Protein AF-A0A5J9TGG0-F1 (afdb_monomer_lite)

Radius of gyration: 21.46 Å; chains: 1; bounding box: 51×71×45 Å

pLDDT: mean 83.11, std 16.17, range [34.78, 97.19]

InterPro domains:
  IPR001480 Bulb-type lectin domain [PF01453] (74-117)
  IPR001480 Bulb-type lectin domain [PS50927] (24-133)
  IPR001480 Bulb-type lectin domain [SM00108] (30-127)
  IPR001480 Bulb-type lectin domain [cd00028] (32-123)
  IPR036426 Bulb-type lectin domain superfamily [G3DSA:2.90.10.10] (20-130)
  IPR036426 Bulb-type lectin domain superfamily [SSF51110] (61-122)

Structure (mmCIF, N/CA/C/O backbone):
data_AF-A0A5J9TGG0-F1
#
_entry.id   AF-A0A5J9TGG0-F1
#
loop_
_atom_site.group_PDB
_atom_site.id
_atom_site.type_symbol
_atom_site.label_atom_id
_atom_site.label_alt_id
_atom_site.label_comp_id
_atom_site.label_asym_id
_atom_site.label_entity_id
_atom_site.label_seq_id
_atom_site.pdbx_PDB_ins_code
_atom_site.Cartn_x
_atom_site.Cartn_y
_atom_site.Cartn_z
_atom_site.occupancy
_atom_site.B_iso_or_equiv
_atom_site.auth_seq_id
_atom_site.auth_comp_id
_atom_site.auth_asym_id
_atom_site.auth_atom_id
_atom_site.pdbx_PDB_model_num
ATOM 1 N N . MET A 1 1 ? 31.066 24.031 -30.443 1.00 53.47 1 MET A N 1
ATOM 2 C CA . MET A 1 1 ? 31.372 24.364 -29.033 1.00 53.47 1 MET A CA 1
ATOM 3 C C . MET A 1 1 ? 31.663 23.082 -28.267 1.00 53.47 1 MET A C 1
ATOM 5 O O . MET A 1 1 ? 30.742 22.321 -28.007 1.00 53.47 1 MET A O 1
ATOM 9 N N . ALA A 1 2 ? 32.933 22.803 -27.968 1.00 67.88 2 ALA A N 1
ATOM 10 C CA . ALA A 1 2 ? 33.305 21.677 -27.114 1.00 67.88 2 ALA A CA 1
ATOM 11 C C . ALA A 1 2 ? 33.064 22.069 -25.650 1.00 67.88 2 ALA A C 1
ATOM 13 O O . ALA A 1 2 ? 33.554 23.104 -25.203 1.00 67.88 2 ALA A O 1
ATOM 14 N N . TRP A 1 3 ? 32.271 21.290 -24.915 1.00 60.06 3 TRP A N 1
ATOM 15 C CA . TRP A 1 3 ? 32.076 21.521 -23.483 1.00 60.06 3 TRP A CA 1
ATOM 16 C C . TRP A 1 3 ? 33.402 21.330 -22.747 1.00 60.06 3 TRP A C 1
ATOM 18 O O . TRP A 1 3 ? 34.144 20.393 -23.051 1.00 60.06 3 TRP A O 1
ATOM 28 N N . SER A 1 4 ? 33.689 22.218 -21.791 1.00 82.38 4 SER A N 1
ATOM 29 C CA . SER A 1 4 ? 34.907 22.159 -20.979 1.00 82.38 4 SER A CA 1
ATOM 30 C C . SER A 1 4 ? 35.054 20.774 -20.331 1.00 82.38 4 SER A C 1
ATOM 32 O O . SER A 1 4 ? 34.050 20.215 -19.871 1.00 82.38 4 SER A O 1
ATOM 34 N N . PRO A 1 5 ? 36.274 20.207 -20.254 1.00 76.50 5 PRO A N 1
ATOM 35 C CA . PRO A 1 5 ? 36.510 18.920 -19.604 1.00 76.50 5 PRO A CA 1
ATOM 36 C C . PRO A 1 5 ? 35.947 18.891 -18.180 1.00 76.50 5 PRO A C 1
ATOM 38 O O . PRO A 1 5 ? 35.400 17.873 -17.773 1.00 76.50 5 PRO A O 1
ATOM 41 N N . ILE A 1 6 ? 35.957 20.013 -17.458 1.00 77.88 6 ILE A N 1
ATOM 42 C CA . ILE A 1 6 ? 35.399 20.129 -16.101 1.00 77.88 6 ILE A CA 1
ATOM 43 C C . ILE A 1 6 ? 33.906 19.762 -16.068 1.00 77.88 6 ILE A C 1
ATOM 45 O O . ILE A 1 6 ? 33.472 19.024 -15.189 1.00 77.88 6 ILE A O 1
ATOM 49 N N . ILE A 1 7 ? 33.132 20.199 -17.065 1.00 79.44 7 ILE A N 1
ATOM 50 C CA . ILE A 1 7 ? 31.687 19.935 -17.150 1.00 79.44 7 ILE A CA 1
ATOM 51 C C . ILE A 1 7 ? 31.427 18.443 -17.391 1.00 79.44 7 ILE A C 1
ATOM 53 O O . ILE A 1 7 ? 30.486 17.877 -16.836 1.00 79.44 7 ILE A O 1
ATOM 57 N N . 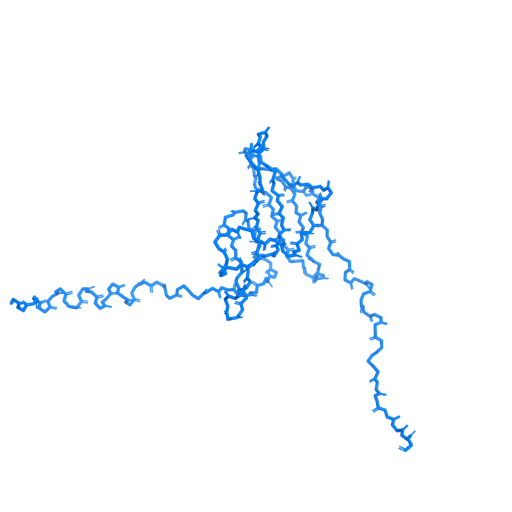ARG A 1 8 ? 32.288 17.777 -18.172 1.00 81.31 8 ARG A N 1
ATOM 58 C CA . ARG A 1 8 ? 32.188 16.331 -18.427 1.00 81.31 8 ARG A CA 1
ATOM 59 C C . ARG A 1 8 ? 32.464 15.509 -17.170 1.00 81.31 8 ARG A C 1
ATOM 61 O O . ARG A 1 8 ? 31.699 14.598 -16.875 1.00 81.31 8 ARG A O 1
ATOM 68 N N . HIS A 1 9 ? 33.508 15.858 -16.418 1.00 77.25 9 HIS A N 1
ATOM 69 C CA . HIS A 1 9 ? 33.843 15.173 -15.166 1.00 77.25 9 HIS A CA 1
ATOM 70 C C . HIS A 1 9 ? 32.768 15.409 -14.099 1.00 77.25 9 HIS A C 1
ATOM 72 O O . HIS A 1 9 ? 32.357 14.460 -13.443 1.00 77.25 9 HIS A O 1
ATOM 78 N N . ALA A 1 10 ? 32.255 16.639 -13.981 1.00 85.12 10 ALA A N 1
ATOM 79 C CA . ALA A 1 10 ? 31.158 16.957 -13.068 1.00 85.12 10 ALA A CA 1
ATOM 80 C C . ALA A 1 10 ? 29.866 16.201 -13.422 1.00 85.12 10 ALA A C 1
ATOM 82 O O . ALA A 1 10 ? 29.200 15.685 -12.532 1.00 85.1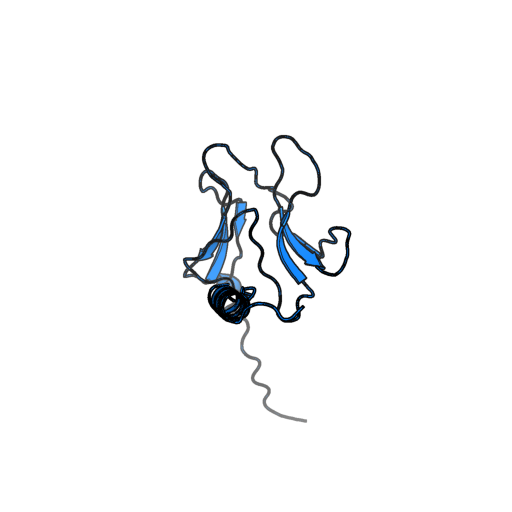2 10 ALA A O 1
ATOM 83 N N . SER A 1 11 ? 29.542 16.072 -14.713 1.00 84.06 11 SER A N 1
ATOM 84 C CA . SER A 1 11 ? 28.367 15.315 -15.172 1.00 84.06 11 SER A CA 1
ATOM 85 C C . SER A 1 11 ? 28.512 13.813 -14.918 1.00 84.06 11 SER A C 1
ATOM 87 O O . SER A 1 11 ? 27.556 13.170 -14.497 1.00 84.06 11 SER A O 1
ATOM 89 N N . LEU A 1 12 ? 29.708 13.252 -15.138 1.00 83.75 12 LEU A N 1
ATOM 90 C CA . LEU A 1 12 ? 29.991 11.843 -14.860 1.00 83.75 12 LEU A CA 1
ATOM 91 C C . LEU A 1 12 ? 29.950 11.549 -13.355 1.00 83.75 12 LEU A C 1
ATOM 93 O O . LEU A 1 12 ? 29.377 10.546 -12.950 1.00 83.75 12 LEU A O 1
ATOM 97 N N . LEU A 1 13 ? 30.509 12.444 -12.535 1.00 82.69 13 LEU A N 1
ATOM 98 C CA . LEU A 1 13 ? 30.452 12.350 -11.079 1.00 82.69 13 LEU A CA 1
ATOM 99 C C . LEU A 1 13 ? 29.005 12.457 -10.578 1.00 82.69 13 LEU A C 1
ATOM 101 O O . LEU A 1 13 ? 28.607 11.671 -9.729 1.00 82.69 13 LEU A O 1
ATOM 105 N N . LEU A 1 14 ? 28.201 13.366 -11.139 1.00 80.19 14 LEU A N 1
ATOM 106 C CA . LEU A 1 14 ? 26.779 13.493 -10.817 1.00 80.19 14 LEU A CA 1
ATOM 107 C C . LEU A 1 14 ? 26.011 12.211 -11.170 1.00 80.19 14 LEU A C 1
ATOM 109 O O . LEU A 1 14 ? 25.279 11.706 -10.331 1.00 80.19 14 LEU A O 1
ATOM 113 N N . LEU A 1 15 ? 26.233 11.635 -12.356 1.00 78.38 15 LEU A N 1
ATOM 114 C CA . LEU A 1 15 ? 25.658 10.342 -12.755 1.00 78.38 15 LEU A CA 1
ATOM 115 C C . LEU A 1 15 ? 26.093 9.183 -11.840 1.00 78.38 15 LEU A C 1
ATOM 117 O O . LEU A 1 15 ? 25.294 8.284 -11.604 1.00 78.38 15 LEU A O 1
ATOM 121 N N . LEU A 1 16 ? 27.323 9.211 -11.310 1.00 77.38 16 LEU A N 1
ATOM 122 C CA . LEU A 1 16 ? 27.825 8.226 -10.340 1.00 77.38 16 LEU A CA 1
ATOM 123 C C . LEU A 1 16 ? 27.218 8.395 -8.937 1.00 77.38 16 LEU A C 1
ATOM 125 O O . LEU A 1 16 ? 27.147 7.433 -8.178 1.00 77.38 16 LEU A O 1
ATOM 129 N N . LEU A 1 17 ? 26.843 9.627 -8.584 1.00 78.50 17 LEU A N 1
ATOM 130 C CA . LEU A 1 17 ? 26.248 9.993 -7.298 1.00 78.50 17 LEU A CA 1
ATOM 131 C C . LEU A 1 17 ? 24.724 9.842 -7.290 1.00 78.50 17 LEU A C 1
ATOM 133 O O . LEU A 1 17 ? 24.135 9.809 -6.209 1.00 78.50 17 LEU A O 1
ATOM 137 N N . LEU A 1 18 ? 24.076 9.756 -8.459 1.00 75.56 18 LEU A N 1
ATOM 138 C CA . LEU A 1 18 ? 22.665 9.397 -8.521 1.00 75.56 18 LEU A CA 1
ATOM 139 C C . LEU A 1 18 ? 22.525 7.943 -8.052 1.00 75.56 18 LEU A C 1
ATOM 141 O O . LEU A 1 18 ? 23.089 7.046 -8.684 1.00 75.56 18 LEU A O 1
ATOM 145 N N . PRO A 1 19 ? 21.768 7.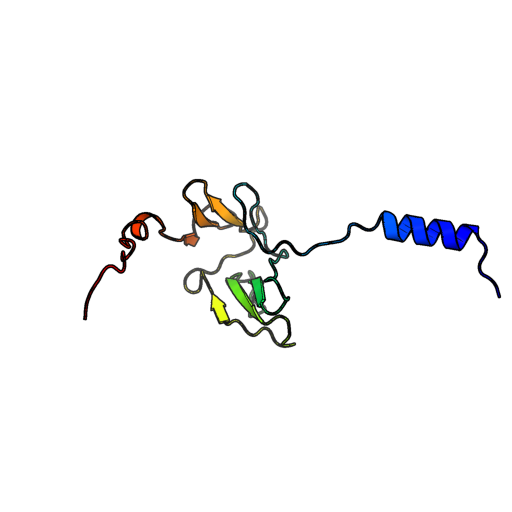676 -6.976 1.00 64.38 19 PRO A N 1
ATOM 146 C CA . PRO A 1 19 ? 21.461 6.307 -6.616 1.00 64.38 19 PRO A CA 1
ATOM 147 C C . PRO A 1 19 ? 20.749 5.670 -7.809 1.00 64.38 19 PRO A C 1
ATOM 149 O O . PRO A 1 19 ? 19.721 6.181 -8.261 1.00 64.38 19 PRO A O 1
ATOM 152 N N . LEU A 1 20 ? 21.297 4.568 -8.337 1.00 61.88 20 LEU A N 1
ATOM 153 C CA . LEU A 1 20 ? 20.543 3.707 -9.240 1.00 61.88 20 LEU A CA 1
ATOM 154 C C . LEU A 1 20 ? 19.352 3.197 -8.429 1.00 61.88 20 LEU A C 1
ATOM 156 O O . LEU A 1 20 ? 19.485 2.282 -7.620 1.00 61.88 20 LEU A O 1
ATOM 160 N N . CYS A 1 21 ? 18.209 3.861 -8.579 1.00 58.62 21 CYS A N 1
ATOM 161 C CA . CYS A 1 21 ? 16.987 3.497 -7.889 1.00 58.62 21 CYS A CA 1
ATOM 162 C C . CYS A 1 21 ? 16.466 2.221 -8.550 1.00 58.62 21 CYS A C 1
ATOM 164 O O . CYS A 1 21 ? 15.725 2.262 -9.530 1.00 58.62 21 CYS A O 1
ATOM 166 N N . LEU A 1 22 ? 16.945 1.076 -8.072 1.00 62.81 22 LEU A N 1
ATOM 167 C CA . LEU A 1 22 ? 16.325 -0.198 -8.382 1.00 62.81 22 LEU A CA 1
ATOM 168 C C . LEU A 1 22 ? 14.987 -0.218 -7.647 1.00 62.81 22 LEU A C 1
ATOM 170 O O . LEU A 1 22 ? 14.946 -0.032 -6.431 1.00 62.81 22 LEU A O 1
ATOM 174 N N . ALA A 1 23 ? 13.898 -0.396 -8.393 1.00 65.81 23 ALA A N 1
ATOM 175 C CA . ALA A 1 23 ? 12.603 -0.649 -7.785 1.00 65.81 23 ALA A CA 1
ATOM 176 C C . ALA A 1 23 ? 12.703 -1.965 -7.003 1.00 65.81 23 ALA A C 1
ATOM 178 O O . ALA A 1 23 ? 13.020 -3.003 -7.585 1.00 65.81 23 ALA A O 1
ATOM 179 N N . ASP A 1 24 ? 12.498 -1.899 -5.688 1.00 79.31 24 ASP A N 1
ATOM 180 C CA . ASP A 1 24 ? 12.417 -3.089 -4.845 1.00 79.31 24 ASP A CA 1
ATOM 181 C C . ASP A 1 24 ? 11.083 -3.782 -5.141 1.00 79.31 24 ASP A C 1
ATOM 183 O O . ASP A 1 24 ? 10.025 -3.145 -5.103 1.00 79.31 24 ASP A O 1
ATOM 187 N N . ASP A 1 25 ? 11.143 -5.066 -5.485 1.00 85.94 25 ASP A N 1
ATOM 188 C CA . ASP A 1 25 ? 9.985 -5.904 -5.791 1.00 85.94 25 ASP A CA 1
ATOM 189 C C . ASP A 1 25 ? 9.572 -6.779 -4.593 1.00 85.94 25 ASP A C 1
ATOM 191 O O . ASP A 1 25 ? 8.714 -7.657 -4.723 1.00 85.94 25 ASP A O 1
ATOM 195 N N . ARG A 1 26 ? 10.157 -6.537 -3.404 1.00 90.00 26 ARG A N 1
ATOM 196 C CA . ARG A 1 26 ? 9.977 -7.373 -2.208 1.00 90.00 26 ARG A CA 1
ATOM 197 C C . ARG A 1 26 ? 9.473 -6.586 -1.002 1.00 90.00 26 ARG A C 1
ATOM 199 O O . ARG A 1 26 ? 9.939 -5.498 -0.683 1.00 90.00 26 ARG A O 1
ATOM 206 N N . LEU A 1 27 ? 8.569 -7.216 -0.255 1.00 90.25 27 LEU A N 1
ATOM 207 C CA . LEU A 1 27 ? 8.269 -6.853 1.130 1.00 90.25 27 LEU A CA 1
ATOM 208 C C . LEU A 1 27 ? 9.145 -7.692 2.052 1.00 90.25 27 LEU A C 1
ATOM 210 O O . LEU A 1 27 ? 9.196 -8.915 1.915 1.00 90.25 27 LEU A O 1
ATOM 214 N N . VAL A 1 28 ? 9.804 -7.045 3.009 1.00 91.69 28 VAL A N 1
ATOM 215 C CA . VAL A 1 28 ? 10.644 -7.724 4.001 1.00 91.69 28 VAL A CA 1
ATOM 216 C C . VAL A 1 28 ? 10.235 -7.323 5.417 1.00 91.69 28 VAL A C 1
ATOM 218 O O . VAL A 1 28 ? 9.787 -6.189 5.625 1.00 91.69 28 VAL A O 1
ATOM 221 N N . PRO A 1 29 ? 10.392 -8.214 6.414 1.00 92.75 29 PRO A N 1
ATOM 222 C CA . PRO A 1 29 ? 10.119 -7.858 7.799 1.00 92.75 29 PRO A CA 1
ATOM 223 C C . PRO A 1 29 ? 10.955 -6.652 8.241 1.00 92.75 29 PRO A C 1
ATOM 225 O O . PRO A 1 29 ? 12.113 -6.499 7.851 1.00 92.75 29 PRO A O 1
ATOM 228 N N . GLY A 1 30 ? 10.353 -5.770 9.040 1.00 91.44 30 GLY A N 1
ATOM 229 C CA . GLY A 1 30 ? 11.001 -4.542 9.516 1.00 91.44 30 GLY A CA 1
ATOM 230 C C . GLY A 1 30 ? 11.057 -3.391 8.502 1.00 91.44 30 GLY A C 1
ATOM 231 O O . GLY A 1 30 ? 11.523 -2.311 8.859 1.00 91.44 30 GLY A O 1
ATOM 232 N N . LYS A 1 31 ? 10.555 -3.574 7.271 1.00 92.69 31 LYS A N 1
ATOM 233 C CA . LYS A 1 31 ? 10.379 -2.495 6.286 1.00 92.69 31 LYS A CA 1
ATOM 234 C C . LYS A 1 31 ? 8.903 -2.330 5.908 1.00 92.69 31 LYS A C 1
ATOM 236 O O . LYS A 1 31 ? 8.459 -2.918 4.922 1.00 92.69 31 LYS A O 1
ATOM 241 N N . PRO A 1 32 ? 8.127 -1.570 6.697 1.00 94.00 32 PRO A N 1
ATOM 242 C CA . PRO A 1 32 ? 6.735 -1.302 6.374 1.00 94.00 32 PRO A CA 1
ATOM 243 C C . PRO A 1 32 ? 6.598 -0.446 5.108 1.00 94.00 32 PRO A C 1
ATOM 245 O O . PRO A 1 32 ? 7.424 0.424 4.826 1.00 94.00 32 PRO A O 1
ATOM 248 N N . LEU A 1 33 ? 5.524 -0.689 4.362 1.00 95.19 33 LEU A N 1
ATOM 249 C CA . LEU A 1 33 ? 5.105 0.111 3.221 1.00 95.19 33 LEU A CA 1
ATOM 250 C C . LEU A 1 33 ? 4.102 1.168 3.693 1.00 95.19 33 LEU A C 1
ATOM 252 O O . LEU A 1 33 ? 3.127 0.842 4.369 1.00 95.19 33 LEU A O 1
ATOM 256 N N . TYR A 1 34 ? 4.333 2.419 3.302 1.00 94.38 34 TYR A N 1
ATOM 257 C CA . TYR A 1 34 ? 3.496 3.569 3.646 1.00 94.38 34 TYR A CA 1
ATOM 258 C C . TYR A 1 34 ? 2.825 4.167 2.400 1.00 94.38 34 TYR A C 1
ATOM 260 O O . TYR A 1 34 ? 3.307 3.953 1.280 1.00 94.38 34 TYR A O 1
ATOM 268 N N . PRO A 1 35 ? 1.747 4.955 2.564 1.00 92.75 35 PRO A N 1
ATOM 269 C CA . PRO A 1 35 ? 1.154 5.719 1.475 1.00 92.75 35 PRO A CA 1
ATOM 270 C C . PRO A 1 35 ? 2.186 6.582 0.738 1.00 92.75 35 PRO A C 1
ATOM 272 O O . PRO A 1 35 ? 2.998 7.260 1.361 1.00 92.75 35 PRO A O 1
ATOM 275 N N . GLY A 1 36 ? 2.141 6.561 -0.596 1.00 90.94 36 GLY A N 1
ATOM 276 C CA . GLY A 1 36 ? 3.101 7.254 -1.465 1.00 90.94 36 GLY A CA 1
ATOM 277 C C . GLY A 1 36 ? 4.280 6.389 -1.922 1.00 90.94 36 GLY A C 1
ATOM 278 O O . GLY A 1 36 ? 4.888 6.695 -2.945 1.00 90.94 36 GLY A O 1
ATOM 279 N N . SER A 1 37 ? 4.550 5.276 -1.237 1.00 92.38 37 SER A N 1
ATOM 280 C CA . SER A 1 37 ? 5.512 4.263 -1.676 1.00 92.38 37 SER A CA 1
ATOM 281 C C . SER A 1 37 ? 4.809 3.118 -2.403 1.00 92.38 37 SER A C 1
ATOM 283 O O . SER A 1 37 ? 3.675 2.755 -2.080 1.00 92.38 37 SER A O 1
ATOM 285 N N . THR A 1 38 ? 5.491 2.530 -3.386 1.00 93.69 38 THR A N 1
ATOM 286 C CA . THR A 1 38 ? 4.979 1.396 -4.165 1.00 93.69 38 THR A CA 1
ATOM 287 C C . THR A 1 38 ? 6.075 0.369 -4.403 1.00 93.69 38 THR A C 1
ATOM 289 O O . THR A 1 38 ? 7.259 0.701 -4.412 1.00 93.69 38 THR A O 1
ATOM 292 N N . ILE A 1 39 ? 5.654 -0.875 -4.590 1.00 94.56 39 ILE A N 1
ATOM 293 C CA . ILE A 1 39 ? 6.499 -2.005 -4.969 1.00 94.56 39 ILE A CA 1
ATOM 294 C C . ILE A 1 39 ? 6.106 -2.377 -6.385 1.00 94.56 39 ILE A C 1
ATOM 296 O O . ILE A 1 39 ? 4.924 -2.568 -6.675 1.00 94.56 39 ILE A O 1
ATOM 300 N N . VAL A 1 40 ? 7.084 -2.449 -7.275 1.00 93.94 40 VAL A N 1
ATOM 301 C CA . VAL A 1 40 ? 6.843 -2.718 -8.691 1.00 93.94 40 VAL A CA 1
ATOM 302 C C . VAL A 1 40 ? 7.314 -4.129 -8.987 1.00 93.94 40 VAL A C 1
ATOM 304 O O . VAL A 1 40 ? 8.426 -4.499 -8.631 1.00 93.94 40 VAL A O 1
ATOM 307 N N . SER A 1 41 ? 6.467 -4.927 -9.636 1.00 93.94 41 SER A N 1
ATOM 308 C CA . SER A 1 41 ? 6.819 -6.289 -10.036 1.00 93.94 41 SER A CA 1
ATOM 309 C C . SER A 1 41 ? 8.064 -6.299 -10.919 1.00 93.94 41 SER A C 1
ATOM 311 O O . SER A 1 41 ? 8.231 -5.396 -11.745 1.00 93.94 41 SER A O 1
ATOM 313 N N . ASN A 1 42 ? 8.848 -7.374 -10.869 1.00 90.38 42 ASN A N 1
ATOM 314 C CA . ASN A 1 42 ? 9.874 -7.627 -11.876 1.00 90.38 42 ASN A CA 1
ATOM 315 C C . ASN A 1 42 ? 9.271 -7.560 -13.299 1.00 90.38 42 ASN A C 1
ATOM 317 O O . ASN A 1 42 ? 8.209 -8.126 -13.561 1.00 90.38 42 ASN A O 1
ATOM 321 N N . GLY A 1 43 ? 9.894 -6.801 -14.202 1.00 89.69 43 GLY A N 1
ATOM 322 C CA . GLY A 1 43 ? 9.357 -6.508 -15.540 1.00 89.69 43 GLY A CA 1
ATOM 323 C C . GLY A 1 43 ? 8.347 -5.355 -15.601 1.00 89.69 43 GLY A C 1
ATOM 324 O O . GLY A 1 43 ? 7.882 -5.001 -16.681 1.00 89.69 43 GLY A O 1
ATOM 325 N N . GLY A 1 44 ? 8.013 -4.742 -14.463 1.00 91.69 44 GLY A N 1
ATOM 326 C CA . GLY A 1 44 ? 7.328 -3.456 -14.410 1.00 91.69 44 GLY A CA 1
ATOM 327 C C . GLY A 1 44 ? 5.890 -3.453 -14.905 1.00 91.69 44 GLY A C 1
ATOM 328 O O . GLY A 1 44 ? 5.431 -2.392 -15.295 1.00 91.69 44 GLY A O 1
ATOM 329 N N . SER A 1 45 ? 5.192 -4.595 -14.926 1.00 94.00 45 SER A N 1
ATOM 330 C CA . SER A 1 45 ? 3.803 -4.693 -15.419 1.00 94.00 45 SER A CA 1
ATOM 331 C C . SER A 1 45 ? 2.746 -4.410 -14.348 1.00 94.00 45 SER A C 1
ATOM 333 O O . SER A 1 45 ? 1.646 -3.955 -14.670 1.00 94.00 45 SER A O 1
ATOM 335 N N . PHE A 1 46 ? 3.081 -4.663 -13.082 1.00 95.62 46 PHE A N 1
ATOM 336 C CA . PHE A 1 46 ? 2.206 -4.448 -11.938 1.00 95.62 46 PHE A CA 1
ATOM 337 C C . PHE A 1 46 ? 2.892 -3.588 -10.886 1.00 95.62 46 PHE A C 1
ATOM 339 O O . PHE A 1 46 ? 4.106 -3.665 -10.689 1.00 95.62 46 PHE A O 1
ATOM 346 N N . ALA A 1 47 ? 2.093 -2.805 -10.175 1.00 95.62 47 ALA A N 1
ATOM 347 C CA . ALA A 1 47 ? 2.507 -2.109 -8.972 1.00 95.62 47 ALA A CA 1
ATOM 348 C C . ALA A 1 47 ? 1.572 -2.468 -7.820 1.00 95.62 47 ALA A C 1
ATOM 350 O O . ALA A 1 47 ? 0.389 -2.743 -8.022 1.00 95.62 47 ALA A O 1
ATOM 351 N N . PHE A 1 48 ? 2.135 -2.469 -6.620 1.00 96.38 48 PHE A N 1
ATOM 352 C CA . PHE A 1 48 ? 1.463 -2.753 -5.369 1.00 96.38 48 PHE A CA 1
ATOM 353 C C . PHE A 1 48 ? 1.691 -1.608 -4.384 1.00 96.38 48 PHE A C 1
ATOM 355 O O . PHE A 1 48 ? 2.816 -1.128 -4.222 1.00 96.38 48 PHE A O 1
ATOM 362 N N . GLY A 1 49 ? 0.631 -1.173 -3.711 1.00 96.00 49 GLY A N 1
ATOM 363 C CA . GLY A 1 49 ? 0.710 -0.112 -2.713 1.00 96.00 49 GLY A CA 1
ATOM 364 C C . GLY A 1 49 ? -0.638 0.523 -2.407 1.00 96.00 49 GLY A C 1
ATOM 365 O O . GLY A 1 49 ? -1.691 -0.084 -2.608 1.00 96.00 49 GLY A O 1
ATOM 366 N N . TYR A 1 50 ? -0.593 1.748 -1.892 1.00 95.06 50 TYR A N 1
ATOM 367 C CA . TYR A 1 50 ? -1.786 2.500 -1.516 1.00 95.06 50 TYR A CA 1
ATOM 368 C C . TYR A 1 50 ? -2.320 3.334 -2.678 1.00 95.06 50 TYR A C 1
ATOM 370 O O . TYR A 1 50 ? -1.554 3.990 -3.381 1.00 95.06 50 TYR A O 1
ATOM 378 N N . PHE A 1 51 ? -3.642 3.383 -2.819 1.00 93.69 51 PHE A N 1
ATOM 379 C CA . PHE A 1 51 ? -4.331 4.256 -3.761 1.00 93.69 51 PHE A CA 1
ATOM 380 C C . PHE A 1 51 ? -5.624 4.825 -3.160 1.00 93.69 51 PHE A C 1
ATOM 382 O O . PHE A 1 51 ? -6.180 4.283 -2.203 1.00 93.69 51 PHE A O 1
ATOM 389 N N . SER A 1 52 ? -6.115 5.919 -3.747 1.00 92.50 52 SER A N 1
ATOM 390 C CA . SER A 1 52 ? -7.410 6.527 -3.422 1.00 92.50 52 SER A CA 1
ATOM 391 C C . SER A 1 52 ? -8.233 6.678 -4.708 1.00 92.50 52 SER A C 1
ATOM 393 O O . SER A 1 52 ? -7.838 7.458 -5.575 1.00 92.50 52 SER A O 1
ATOM 395 N N . PRO A 1 53 ? -9.354 5.952 -4.878 1.00 85.00 53 PRO A N 1
ATOM 396 C CA . PRO A 1 53 ? -10.140 5.972 -6.116 1.00 85.00 53 PRO A CA 1
ATOM 397 C C . PRO A 1 53 ? -10.965 7.254 -6.309 1.00 85.00 53 PRO A C 1
ATOM 399 O O . PRO A 1 53 ? -11.429 7.530 -7.412 1.00 85.00 53 PRO A O 1
ATOM 402 N N . SER A 1 54 ? -11.174 8.040 -5.252 1.00 81.69 54 SER A N 1
ATOM 403 C CA . SER A 1 54 ? -12.026 9.233 -5.270 1.00 81.69 54 SER A CA 1
ATOM 404 C C . SER A 1 54 ? -11.490 10.312 -4.333 1.00 81.69 54 SER A C 1
ATOM 406 O O . SER A 1 54 ? -10.873 9.998 -3.315 1.00 81.69 54 SER A O 1
ATOM 408 N N . ASN A 1 55 ? -11.782 11.580 -4.631 1.00 74.31 55 ASN A N 1
ATOM 409 C CA . ASN A 1 55 ? -11.476 12.718 -3.758 1.00 74.31 55 ASN A CA 1
ATOM 410 C C . ASN A 1 55 ? -12.473 12.783 -2.589 1.00 74.31 55 ASN A C 1
ATOM 412 O O . ASN A 1 55 ? -13.377 13.616 -2.579 1.00 74.31 55 ASN A O 1
ATOM 416 N N . SER A 1 56 ? -12.354 11.865 -1.627 1.00 79.19 56 SER A N 1
ATOM 417 C CA . SER A 1 56 ? -13.123 11.911 -0.380 1.00 79.19 56 SER A CA 1
ATOM 418 C C . SER A 1 56 ? -12.398 12.733 0.688 1.00 79.19 56 SER A C 1
ATOM 420 O O . SER A 1 56 ? -11.170 12.826 0.689 1.00 79.19 56 SER A O 1
ATOM 422 N N . THR A 1 57 ? -13.150 13.301 1.632 1.00 82.75 57 THR A N 1
ATOM 423 C CA . THR A 1 57 ? -12.596 13.974 2.815 1.00 82.75 57 THR A CA 1
ATOM 424 C C . THR A 1 57 ? -13.196 13.340 4.076 1.00 82.75 57 THR A C 1
ATOM 426 O O . THR A 1 57 ? -14.399 13.488 4.289 1.00 82.75 57 THR A O 1
ATOM 429 N N . PRO A 1 58 ? -12.408 12.620 4.897 1.00 82.31 58 PRO A N 1
ATOM 430 C CA . PRO A 1 58 ? -10.991 12.289 4.704 1.00 82.31 58 PRO A CA 1
ATOM 431 C C . PRO A 1 58 ? -10.750 11.326 3.523 1.00 82.31 58 PRO A C 1
ATOM 433 O O . PRO A 1 58 ? -11.658 10.623 3.064 1.00 82.31 58 PRO A O 1
ATOM 436 N N . ALA A 1 59 ? -9.520 11.318 3.000 1.00 87.56 59 ALA A N 1
ATOM 437 C CA . ALA A 1 59 ? -9.135 10.449 1.889 1.00 87.56 59 ALA A CA 1
ATOM 438 C C . ALA A 1 59 ? -9.213 8.975 2.313 1.00 87.56 59 ALA A C 1
ATOM 440 O O . ALA A 1 59 ? -8.629 8.592 3.329 1.00 87.56 59 ALA A O 1
ATOM 441 N N . LYS A 1 60 ? -9.934 8.162 1.534 1.00 91.50 60 LYS A N 1
ATOM 442 C CA . LYS A 1 60 ? -10.035 6.713 1.736 1.00 91.50 60 LYS A CA 1
ATOM 443 C C . LYS A 1 60 ? -8.899 6.015 1.004 1.00 91.50 60 LYS A C 1
ATOM 445 O O . LYS A 1 60 ? -8.823 6.066 -0.221 1.00 91.50 60 LYS A O 1
ATOM 450 N N . LEU A 1 61 ? -8.044 5.350 1.765 1.00 93.75 61 LEU A N 1
ATOM 451 C CA . LEU A 1 61 ? -6.884 4.632 1.272 1.00 93.75 61 LEU A CA 1
ATOM 452 C C . LEU A 1 61 ? -7.154 3.133 1.216 1.00 93.75 61 LEU A C 1
ATOM 454 O O . LEU A 1 61 ? -7.503 2.486 2.209 1.00 93.75 61 LEU A O 1
ATOM 458 N N . TYR A 1 62 ? -6.925 2.587 0.034 1.00 95.38 62 TYR A N 1
ATOM 459 C CA . TYR A 1 62 ? -6.997 1.167 -0.249 1.00 95.38 62 TYR A CA 1
ATOM 460 C C . TYR A 1 62 ? -5.608 0.661 -0.598 1.00 95.38 62 TYR A C 1
ATOM 462 O O . TYR A 1 62 ? -4.843 1.338 -1.280 1.00 95.38 62 TYR A O 1
ATOM 470 N N . LEU A 1 63 ? -5.295 -0.540 -0.141 1.00 96.69 63 LEU A N 1
ATOM 471 C CA . LEU A 1 63 ? -4.105 -1.280 -0.504 1.00 96.69 63 LEU A CA 1
ATOM 472 C C . LEU A 1 63 ? -4.465 -2.231 -1.644 1.00 96.69 63 LEU A C 1
ATOM 474 O O . LEU A 1 63 ? -5.417 -3.004 -1.525 1.00 96.69 63 LEU A O 1
ATOM 478 N N . GLY A 1 64 ? -3.728 -2.190 -2.749 1.00 97.12 64 GLY A N 1
ATOM 479 C CA . GLY A 1 64 ? -4.068 -2.999 -3.914 1.00 97.12 64 GLY A CA 1
ATOM 480 C C . GLY A 1 64 ? -2.941 -3.185 -4.913 1.00 97.12 64 GLY A C 1
ATOM 481 O O . GLY A 1 64 ? -1.836 -2.679 -4.730 1.00 97.12 64 GLY A O 1
ATOM 482 N N . ILE A 1 65 ? -3.259 -3.935 -5.967 1.00 97.12 65 ILE A N 1
ATOM 483 C CA . ILE A 1 65 ? -2.399 -4.193 -7.125 1.00 97.12 65 ILE A CA 1
ATOM 484 C C . ILE A 1 65 ? -3.063 -3.576 -8.354 1.00 97.12 65 ILE A C 1
ATOM 486 O O . ILE A 1 65 ? -4.272 -3.733 -8.548 1.00 97.12 65 ILE A O 1
ATOM 490 N N . TRP A 1 66 ? -2.288 -2.910 -9.204 1.00 97.19 66 TRP A N 1
ATOM 491 C CA . TRP A 1 66 ? -2.765 -2.318 -10.456 1.00 97.19 66 TRP A CA 1
ATOM 492 C C . TRP A 1 66 ? -1.746 -2.452 -11.589 1.00 97.19 66 TRP A C 1
ATOM 494 O O . TRP A 1 66 ? -0.568 -2.728 -11.356 1.00 97.19 66 TRP A O 1
ATOM 504 N N . TYR A 1 67 ? -2.205 -2.240 -12.824 1.00 96.31 67 TYR A N 1
ATOM 505 C CA . TYR A 1 67 ? -1.334 -2.149 -13.999 1.00 96.31 67 TYR A CA 1
ATOM 506 C C . TYR A 1 67 ? -0.596 -0.809 -14.048 1.00 96.31 67 TYR A C 1
ATOM 508 O O . TYR A 1 67 ? -1.206 0.250 -13.916 1.00 96.31 67 TYR A O 1
ATOM 516 N N . THR A 1 68 ? 0.706 -0.849 -14.309 1.00 93.25 68 THR A N 1
ATOM 517 C CA . THR A 1 68 ? 1.574 0.336 -14.478 1.00 93.25 68 THR A CA 1
ATOM 518 C C . THR A 1 68 ? 1.505 0.931 -15.885 1.00 93.25 68 THR A C 1
ATOM 520 O O . THR A 1 68 ? 1.615 2.141 -16.053 1.00 93.25 68 THR A O 1
ATOM 523 N N . ASN A 1 69 ? 1.305 0.087 -16.901 1.00 90.44 69 ASN A N 1
ATOM 524 C CA . ASN A 1 69 ? 1.347 0.473 -18.316 1.00 90.44 69 ASN A CA 1
ATOM 525 C C . ASN A 1 69 ? 0.005 1.002 -18.853 1.00 90.44 69 ASN A C 1
ATOM 527 O O . ASN A 1 69 ? -0.143 1.202 -20.057 1.00 90.44 69 ASN A O 1
ATOM 531 N N . ILE A 1 70 ? -0.981 1.221 -17.978 1.00 89.00 70 ILE A N 1
ATOM 532 C CA . ILE A 1 70 ? -2.289 1.779 -18.329 1.00 89.00 70 ILE A CA 1
ATOM 533 C C . ILE A 1 70 ? -2.408 3.144 -17.652 1.00 89.00 70 ILE A C 1
ATOM 535 O O . ILE A 1 70 ? -2.280 3.248 -16.436 1.00 89.00 70 ILE A O 1
ATOM 539 N N . SER A 1 71 ? -2.658 4.200 -18.432 1.00 82.44 71 SER A N 1
ATOM 540 C CA . SER A 1 71 ? -2.703 5.580 -17.918 1.00 82.44 71 SER A CA 1
ATOM 541 C C . SER A 1 71 ? -3.807 5.808 -16.883 1.00 82.44 71 SER A C 1
ATOM 543 O O . SER A 1 71 ? -3.681 6.674 -16.021 1.00 82.44 71 SER A O 1
ATOM 545 N N . GLN A 1 72 ? -4.893 5.042 -16.968 1.00 88.75 72 GLN A N 1
ATOM 546 C CA . GLN A 1 72 ? -5.955 5.038 -15.974 1.00 88.75 72 GLN A CA 1
ATOM 547 C C . GLN A 1 72 ? -5.679 3.964 -14.921 1.00 88.75 72 GLN A C 1
ATOM 549 O O . GLN A 1 72 ? -5.394 2.815 -15.268 1.00 88.75 72 GLN A O 1
ATOM 554 N N . LEU A 1 73 ? -5.814 4.329 -13.641 1.00 90.69 73 LEU A N 1
ATOM 555 C CA . LEU A 1 73 ? -5.637 3.411 -12.517 1.00 90.69 73 LEU A CA 1
ATOM 556 C C . LEU A 1 73 ? -6.572 2.202 -12.666 1.00 90.69 73 LEU A C 1
ATOM 558 O O . LEU A 1 73 ? -7.769 2.285 -12.393 1.00 90.69 73 LEU A O 1
ATOM 562 N N . THR A 1 74 ? -6.005 1.080 -13.104 1.00 95.06 74 THR A N 1
ATOM 563 C CA . THR A 1 74 ? -6.732 -0.167 -13.356 1.00 95.06 74 THR A CA 1
ATOM 564 C C . THR A 1 74 ? -6.349 -1.171 -12.284 1.00 95.06 74 THR A C 1
ATOM 566 O O . THR A 1 74 ? -5.328 -1.854 -12.384 1.00 95.06 74 THR A O 1
ATOM 569 N N . VAL A 1 75 ? -7.153 -1.206 -11.224 1.00 95.69 75 VAL A N 1
ATOM 570 C CA . VAL A 1 75 ? -6.921 -2.034 -10.039 1.00 95.69 75 VAL A CA 1
ATOM 571 C C . VAL A 1 75 ? -7.408 -3.458 -10.297 1.00 95.69 75 VAL A C 1
ATOM 573 O O . VAL A 1 75 ? -8.567 -3.661 -10.651 1.00 95.69 75 VAL A O 1
ATOM 576 N N . VAL A 1 76 ? -6.533 -4.444 -10.101 1.00 96.50 76 VAL A N 1
ATOM 577 C CA . VAL A 1 76 ? -6.842 -5.873 -10.296 1.00 96.50 76 VAL A CA 1
ATOM 578 C C . VAL A 1 76 ? -7.130 -6.599 -8.984 1.00 96.50 76 VAL A C 1
ATOM 580 O O . VAL A 1 76 ? -7.796 -7.630 -8.979 1.00 96.50 76 VAL A O 1
ATOM 583 N N . TRP A 1 77 ? -6.651 -6.062 -7.860 1.00 96.81 77 TRP A N 1
ATOM 584 C CA . TRP A 1 77 ? -6.865 -6.638 -6.536 1.00 96.81 77 TRP A CA 1
ATOM 585 C C . TRP A 1 77 ? -6.816 -5.560 -5.451 1.00 96.81 77 TRP A C 1
ATOM 587 O O . TRP A 1 77 ? -6.049 -4.606 -5.566 1.00 96.81 77 TRP A O 1
ATOM 597 N N . VAL A 1 78 ? -7.619 -5.720 -4.396 1.00 97.12 78 VAL A N 1
ATOM 598 C CA . VAL A 1 78 ? -7.694 -4.802 -3.248 1.00 97.12 78 VAL A CA 1
ATOM 599 C C . VAL A 1 78 ? -7.807 -5.617 -1.961 1.00 97.12 78 VAL A C 1
ATOM 601 O O . VAL A 1 78 ? -8.676 -6.485 -1.876 1.00 97.12 78 VAL A O 1
ATOM 604 N N . ALA A 1 79 ? -6.959 -5.316 -0.976 1.00 96.06 79 ALA A N 1
ATOM 605 C CA . ALA A 1 79 ? -6.899 -6.007 0.311 1.00 96.06 79 ALA A CA 1
ATOM 606 C C . ALA A 1 79 ? -8.065 -5.613 1.228 1.00 96.06 79 ALA A C 1
ATOM 608 O O . ALA A 1 79 ? -8.864 -6.447 1.637 1.00 96.06 79 ALA A O 1
ATOM 609 N N . ASN A 1 80 ? -8.174 -4.318 1.522 1.00 95.50 80 ASN A N 1
ATOM 610 C CA . ASN A 1 80 ? -9.077 -3.743 2.514 1.00 95.50 80 ASN A CA 1
ATOM 611 C C . ASN A 1 80 ? -10.294 -3.085 1.847 1.00 95.50 80 ASN A C 1
ATOM 613 O O . ASN A 1 80 ? -10.520 -1.881 1.974 1.00 95.50 80 ASN A O 1
ATOM 617 N N . ARG A 1 81 ? -11.063 -3.867 1.077 1.00 93.38 81 ARG A N 1
ATOM 618 C CA . ARG A 1 81 ? -12.249 -3.367 0.350 1.00 93.38 81 ARG A CA 1
ATOM 619 C C . ARG A 1 81 ? -13.362 -2.924 1.294 1.00 93.38 81 ARG A C 1
ATOM 621 O O . ARG A 1 81 ? -14.068 -1.964 1.001 1.00 93.38 81 ARG A O 1
ATOM 628 N N . GLU A 1 82 ? -13.507 -3.630 2.405 1.00 91.81 82 GLU A N 1
ATOM 629 C CA . GLU A 1 82 ? -14.574 -3.464 3.385 1.00 91.81 82 GLU A CA 1
ATOM 630 C C . GLU A 1 82 ? -14.244 -2.345 4.384 1.00 91.81 82 GLU A C 1
ATOM 632 O O . GLU A 1 82 ? -15.128 -1.600 4.808 1.00 91.81 82 GLU A O 1
ATOM 637 N N . THR A 1 83 ? -12.961 -2.202 4.724 1.00 92.56 83 THR A N 1
ATOM 638 C CA . THR A 1 83 ? -12.441 -1.307 5.768 1.00 92.56 83 THR A CA 1
ATOM 639 C C . THR A 1 83 ? -11.316 -0.412 5.218 1.00 92.56 83 THR A C 1
ATOM 641 O O . THR A 1 83 ? -10.128 -0.655 5.457 1.00 92.56 83 THR A O 1
ATOM 644 N N . PRO A 1 84 ? -11.648 0.645 4.447 1.00 92.62 84 PRO A N 1
ATOM 645 C CA . PRO A 1 84 ? -10.646 1.577 3.937 1.00 92.62 84 PRO A CA 1
ATOM 646 C C . PRO A 1 84 ? -9.906 2.279 5.077 1.00 92.62 84 PRO A C 1
ATOM 648 O O . PRO A 1 84 ? -10.522 2.742 6.036 1.00 92.62 84 PRO A O 1
ATOM 651 N N . ALA A 1 85 ? -8.591 2.418 4.928 1.00 93.00 85 ALA A N 1
ATOM 652 C CA . ALA A 1 85 ? -7.790 3.228 5.831 1.00 93.00 85 ALA A CA 1
ATOM 653 C C . ALA A 1 85 ? -8.060 4.719 5.584 1.00 93.00 85 ALA A C 1
ATOM 655 O O . ALA A 1 85 ? -8.485 5.125 4.500 1.00 93.00 85 ALA A O 1
ATOM 656 N N . THR A 1 86 ? -7.753 5.555 6.567 1.00 89.25 86 THR A N 1
ATOM 657 C CA . THR A 1 86 ? -7.780 7.014 6.424 1.00 89.25 86 THR A CA 1
ATOM 658 C C . THR A 1 86 ? -6.456 7.589 6.888 1.00 89.25 86 THR A C 1
ATOM 660 O O . THR A 1 86 ? -5.901 7.129 7.883 1.00 89.25 86 THR A O 1
ATOM 663 N N . ASN A 1 87 ? -5.957 8.613 6.197 1.00 77.75 87 ASN A N 1
ATOM 664 C CA . ASN A 1 87 ? -4.834 9.384 6.724 1.00 77.75 87 ASN A CA 1
ATOM 665 C C . ASN A 1 87 ? -5.315 10.206 7.924 1.00 77.75 87 ASN A C 1
ATOM 667 O O . ASN A 1 87 ? -6.175 11.075 7.764 1.00 77.75 87 ASN A O 1
ATOM 671 N N . ALA A 1 88 ? -4.761 9.932 9.104 1.00 70.75 88 ALA A N 1
ATOM 672 C CA . ALA A 1 88 ? -4.918 10.791 10.269 1.00 70.75 88 ALA A CA 1
ATOM 673 C C . ALA A 1 88 ? -3.812 11.856 10.288 1.00 70.75 88 ALA A C 1
ATOM 675 O O . ALA A 1 88 ? -2.788 11.741 9.615 1.00 70.75 88 ALA A O 1
ATOM 676 N N . THR A 1 89 ? -4.016 12.915 11.066 1.00 67.06 89 THR A N 1
ATOM 677 C CA . THR A 1 89 ? -3.038 14.001 11.226 1.00 67.06 89 THR A CA 1
ATOM 678 C C . THR A 1 89 ? -1.829 13.605 12.074 1.00 67.06 89 THR A C 1
ATOM 680 O O . THR A 1 89 ? -0.793 14.257 11.986 1.00 67.06 89 THR A O 1
ATOM 683 N N . SER A 1 90 ? -1.949 12.556 12.890 1.00 72.69 90 SER A N 1
ATOM 684 C CA . SER A 1 90 ? -0.921 12.090 13.825 1.00 72.69 90 SER A CA 1
ATOM 685 C C . SER A 1 90 ? 0.003 11.019 13.243 1.00 72.69 90 SER A C 1
ATOM 687 O O . SER A 1 90 ? 1.175 10.968 13.613 1.00 72.69 90 SER A O 1
ATOM 689 N N . SER A 1 91 ? -0.497 10.139 12.372 1.00 82.44 91 SER A N 1
ATOM 690 C CA . SER A 1 91 ? 0.240 8.983 11.842 1.00 82.44 91 SER A CA 1
ATOM 691 C C . SER A 1 91 ? -0.398 8.451 10.553 1.00 82.44 91 SER A C 1
ATOM 693 O O . SER A 1 91 ? -1.560 8.730 10.256 1.00 82.44 91 SER A O 1
ATOM 695 N N . ALA A 1 92 ? 0.381 7.714 9.759 1.00 90.19 92 ALA A N 1
ATOM 696 C CA . ALA A 1 92 ? -0.067 7.123 8.499 1.00 90.19 92 ALA A CA 1
ATOM 697 C C . ALA A 1 92 ? -0.359 5.624 8.674 1.00 90.19 92 ALA A C 1
ATOM 699 O O . ALA A 1 92 ? 0.346 4.965 9.443 1.00 90.19 92 ALA A O 1
ATOM 700 N N . PRO A 1 93 ? -1.340 5.063 7.941 1.00 93.88 93 PRO A N 1
ATOM 701 C CA . PRO A 1 93 ? -1.518 3.618 7.884 1.00 93.88 93 PRO A CA 1
ATOM 702 C C . PRO A 1 93 ? -0.268 2.946 7.309 1.00 93.88 93 PRO A C 1
ATOM 704 O O . PRO A 1 93 ? 0.462 3.543 6.513 1.00 93.88 93 PRO A O 1
ATOM 707 N N . ALA A 1 94 ? -0.032 1.695 7.694 1.00 95.31 94 ALA A N 1
ATOM 708 C CA . ALA A 1 94 ? 1.172 0.967 7.313 1.00 95.31 94 ALA A CA 1
ATOM 709 C C . ALA A 1 94 ? 0.864 -0.495 6.999 1.00 95.31 94 ALA A C 1
ATOM 711 O O . ALA A 1 94 ? 0.078 -1.142 7.687 1.00 95.31 94 ALA A O 1
ATOM 712 N N . LEU A 1 95 ? 1.509 -1.028 5.966 1.00 96.75 95 LEU A N 1
ATOM 713 C CA . LEU A 1 95 ? 1.505 -2.450 5.664 1.00 96.75 95 LEU A CA 1
ATOM 714 C C . LEU A 1 95 ? 2.848 -3.015 6.099 1.00 96.75 95 LEU A C 1
ATOM 716 O O . LEU A 1 95 ? 3.891 -2.588 5.612 1.00 96.75 95 LEU A O 1
ATOM 720 N N . SER A 1 96 ? 2.826 -4.007 6.976 1.00 95.88 96 SER A N 1
ATOM 721 C CA . SER A 1 96 ? 4.031 -4.660 7.477 1.00 95.88 96 SER A CA 1
ATOM 722 C C . SER A 1 96 ? 3.970 -6.166 7.263 1.00 95.88 96 SER A C 1
ATOM 724 O O . SER A 1 96 ? 2.904 -6.776 7.330 1.00 95.88 96 SER A O 1
ATOM 726 N N . LEU A 1 97 ? 5.130 -6.763 7.002 1.00 95.44 97 LEU A N 1
ATOM 727 C CA . LEU A 1 97 ? 5.305 -8.207 7.052 1.00 95.44 97 LEU A CA 1
ATOM 728 C C . LEU A 1 97 ? 5.806 -8.580 8.448 1.00 95.44 97 LEU A C 1
ATOM 730 O O . LEU A 1 97 ? 6.852 -8.097 8.891 1.00 95.44 97 LEU A O 1
ATOM 734 N N . THR A 1 98 ? 5.054 -9.420 9.152 1.00 92.81 98 THR A N 1
ATOM 735 C CA . THR A 1 98 ? 5.422 -9.886 10.490 1.00 92.81 98 THR A CA 1
ATOM 736 C C . THR A 1 98 ? 6.450 -11.014 10.419 1.00 92.81 98 THR A C 1
ATOM 738 O O . THR A 1 98 ? 6.607 -11.691 9.403 1.00 92.81 98 THR A O 1
ATOM 741 N N . ASN A 1 99 ? 7.107 -11.298 11.547 1.00 90.44 99 ASN A N 1
ATOM 742 C CA . ASN A 1 99 ? 7.994 -12.463 11.672 1.00 90.44 99 ASN A CA 1
ATOM 743 C C . ASN A 1 99 ? 7.251 -13.805 11.535 1.00 90.44 99 ASN A C 1
ATOM 745 O O . ASN A 1 99 ? 7.876 -14.830 11.287 1.00 90.44 99 ASN A O 1
ATOM 749 N N . THR A 1 100 ? 5.921 -13.807 11.669 1.00 89.38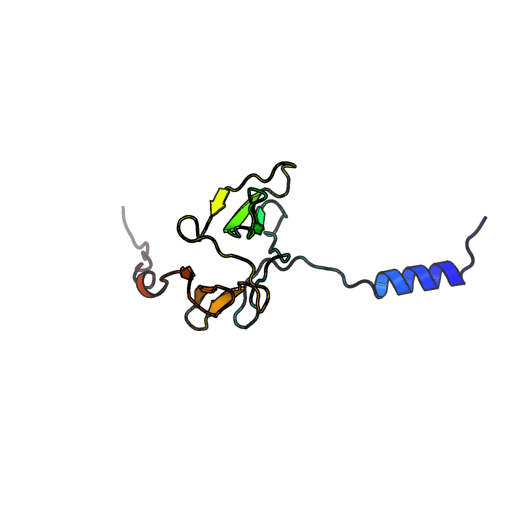 100 THR A N 1
ATOM 750 C CA . THR A 1 100 ? 5.064 -14.976 11.420 1.00 89.38 100 THR A CA 1
ATOM 751 C C . THR A 1 100 ? 4.607 -15.072 9.963 1.00 89.38 100 THR A C 1
ATOM 753 O O . THR A 1 100 ? 3.691 -15.828 9.659 1.00 89.38 100 THR A O 1
ATOM 756 N N . SER A 1 101 ? 5.245 -14.323 9.055 1.00 90.38 101 SER A N 1
ATOM 757 C CA . SER A 1 101 ? 4.934 -14.266 7.620 1.00 90.38 101 SER A CA 1
ATOM 758 C C . SER A 1 101 ? 3.520 -13.784 7.293 1.00 90.38 101 SER A C 1
ATOM 760 O O . SER A 1 101 ? 3.042 -14.005 6.185 1.00 90.38 101 SER A O 1
ATOM 762 N N . ASN A 1 102 ? 2.857 -13.096 8.225 1.00 94.56 102 ASN A N 1
ATOM 763 C CA . ASN A 1 102 ? 1.571 -12.471 7.949 1.00 94.56 102 ASN A CA 1
ATOM 764 C C . ASN A 1 102 ? 1.777 -11.042 7.453 1.00 94.56 102 ASN A C 1
ATOM 766 O O . ASN A 1 102 ? 2.584 -10.290 8.001 1.00 94.56 102 ASN A O 1
ATOM 770 N N . LEU A 1 103 ? 1.027 -10.663 6.425 1.00 95.19 103 LEU A N 1
ATOM 771 C CA . LEU A 1 103 ? 0.891 -9.273 6.020 1.00 95.19 103 LEU A CA 1
ATOM 772 C C . LEU A 1 103 ? -0.184 -8.631 6.886 1.00 95.19 103 LEU A C 1
ATOM 774 O O . LEU A 1 103 ? -1.308 -9.123 6.912 1.00 95.19 103 LEU A O 1
ATOM 778 N N . VAL A 1 104 ? 0.160 -7.539 7.563 1.00 96.38 104 VAL A N 1
ATOM 779 C CA . VAL A 1 104 ? -0.738 -6.795 8.450 1.00 96.38 104 VAL A CA 1
ATOM 780 C C . VAL A 1 104 ? -0.815 -5.354 7.975 1.00 96.38 104 VAL A C 1
ATOM 782 O O . VAL A 1 104 ? 0.197 -4.651 7.937 1.00 96.38 104 VAL A O 1
ATOM 785 N N . LEU A 1 105 ? -2.022 -4.925 7.621 1.00 96.56 105 LEU A N 1
ATOM 786 C CA . LEU A 1 105 ? -2.364 -3.535 7.367 1.00 96.56 105 LEU A CA 1
ATOM 787 C C . LEU A 1 105 ? -2.915 -2.922 8.654 1.00 96.56 105 LEU A C 1
ATOM 789 O O . LEU A 1 105 ? -3.971 -3.342 9.135 1.00 96.56 105 LEU A O 1
ATOM 793 N N . SER A 1 106 ? -2.231 -1.906 9.170 1.00 95.06 106 SER A N 1
ATOM 794 C CA . SER A 1 106 ? -2.672 -1.125 10.319 1.00 95.06 106 SER A CA 1
ATOM 795 C C . SER A 1 106 ? -3.154 0.269 9.917 1.00 95.06 106 SER A C 1
ATOM 797 O O . SER A 1 106 ? -2.664 0.853 8.945 1.00 95.06 106 SER A O 1
ATOM 799 N N . ASP A 1 107 ? -4.108 0.806 10.672 1.00 92.00 107 ASP A N 1
ATOM 800 C CA . ASP A 1 107 ? -4.495 2.212 10.617 1.00 92.00 107 ASP A CA 1
ATOM 801 C C . ASP A 1 107 ? -3.440 3.119 11.281 1.00 92.00 107 ASP A C 1
ATOM 803 O O . ASP A 1 107 ? -2.367 2.673 11.698 1.00 92.00 107 ASP A O 1
ATOM 807 N N . ALA A 1 108 ? -3.741 4.416 11.333 1.00 87.38 108 ALA A N 1
ATOM 808 C CA . ALA A 1 108 ? -2.878 5.428 11.929 1.00 87.38 108 ALA A CA 1
ATOM 809 C C . ALA A 1 108 ? -2.704 5.288 13.452 1.00 87.38 108 ALA A C 1
ATOM 811 O O . ALA A 1 108 ? -1.692 5.734 13.985 1.00 87.38 108 ALA A O 1
ATOM 812 N N . ASP A 1 109 ? -3.663 4.673 14.141 1.00 87.94 109 ASP A N 1
ATOM 813 C CA . ASP A 1 109 ? -3.657 4.475 15.592 1.00 87.94 109 ASP A CA 1
ATOM 814 C C . ASP A 1 109 ? -3.078 3.097 15.983 1.00 87.94 109 ASP A C 1
ATOM 816 O O . ASP A 1 109 ? -2.978 2.762 17.164 1.00 87.94 109 ASP A O 1
ATOM 820 N N . GLY A 1 110 ? -2.660 2.296 14.994 1.00 87.94 110 GLY A N 1
ATOM 821 C CA . GLY A 1 110 ? -2.118 0.948 15.172 1.00 87.94 110 GLY A CA 1
ATOM 822 C C . GLY A 1 110 ? -3.174 -0.164 15.200 1.00 87.94 110 GLY A C 1
ATOM 823 O O . GLY A 1 110 ? -2.826 -1.323 15.430 1.00 87.94 110 GLY A O 1
ATOM 824 N N . GLY A 1 111 ? -4.447 0.153 14.952 1.00 91.94 111 GLY A N 1
ATOM 825 C CA . GLY A 1 111 ? -5.524 -0.821 14.794 1.00 91.94 111 GLY A CA 1
ATOM 826 C C . GLY A 1 111 ? -5.356 -1.649 13.520 1.00 91.94 111 GLY A C 1
ATOM 827 O O . GLY A 1 111 ? -4.919 -1.144 12.490 1.00 91.94 111 GLY A O 1
ATOM 828 N N . VAL A 1 112 ? -5.683 -2.943 13.565 1.00 94.62 112 VAL A N 1
ATOM 829 C CA . VAL A 1 112 ? -5.552 -3.838 12.402 1.00 94.62 112 VAL A CA 1
ATOM 830 C C . VAL A 1 112 ? -6.783 -3.714 11.508 1.00 94.62 112 VAL A C 1
ATOM 832 O O . VAL A 1 112 ? -7.887 -4.071 11.911 1.00 94.62 112 VAL A O 1
ATOM 835 N N . LEU A 1 113 ? -6.583 -3.254 10.273 1.00 94.81 113 LEU A N 1
ATOM 836 C CA . LEU A 1 113 ? -7.644 -3.116 9.271 1.00 94.81 113 LEU A CA 1
ATOM 837 C C . LEU A 1 113 ? -7.802 -4.366 8.404 1.00 94.81 113 LEU A C 1
ATOM 839 O O . LEU A 1 113 ? -8.910 -4.673 7.967 1.00 94.81 113 LEU A O 1
ATOM 843 N N . TRP A 1 114 ? -6.694 -5.058 8.126 1.00 96.25 114 TRP A N 1
ATOM 844 C CA . TRP A 1 114 ? -6.659 -6.273 7.315 1.00 96.25 114 TRP A CA 1
ATOM 845 C C . TRP A 1 114 ? -5.408 -7.096 7.638 1.00 96.25 114 TRP A C 1
ATOM 847 O O . TRP A 1 114 ? -4.341 -6.537 7.891 1.00 96.25 114 TRP A O 1
ATOM 857 N N . THR A 1 115 ? -5.521 -8.423 7.605 1.00 95.62 115 THR A N 1
ATOM 858 C CA . THR A 1 115 ? -4.380 -9.332 7.754 1.00 95.62 115 THR A CA 1
ATOM 859 C C . THR A 1 115 ? -4.563 -10.583 6.909 1.00 95.62 115 THR A C 1
ATOM 861 O O . THR A 1 115 ? -5.688 -11.023 6.670 1.00 95.62 115 THR A O 1
ATOM 864 N N . THR A 1 116 ? -3.458 -11.192 6.492 1.00 94.25 116 THR A N 1
ATOM 865 C CA . THR A 1 116 ? -3.464 -12.583 6.024 1.00 94.25 116 THR A CA 1
ATOM 866 C C . THR A 1 116 ? -3.561 -13.552 7.200 1.00 94.25 116 THR A C 1
ATOM 868 O O . THR A 1 116 ? -3.192 -13.200 8.321 1.00 94.25 116 THR A O 1
ATOM 871 N N . ASP A 1 117 ? -3.976 -14.786 6.915 1.00 91.81 117 ASP A N 1
ATOM 872 C CA . ASP A 1 117 ? -3.893 -15.920 7.837 1.00 91.81 117 ASP A CA 1
ATOM 873 C C . ASP A 1 117 ? -3.057 -17.042 7.204 1.00 91.81 117 ASP A C 1
ATOM 875 O O . ASP A 1 117 ? -3.558 -17.922 6.503 1.00 91.81 117 ASP A O 1
ATOM 879 N N . VAL A 1 118 ? -1.738 -16.966 7.399 1.00 85.94 118 VAL A N 1
ATOM 880 C CA . VAL A 1 118 ? -0.787 -17.945 6.847 1.00 85.94 118 VAL A CA 1
ATOM 881 C C . VAL A 1 118 ? -0.730 -19.228 7.688 1.00 85.94 118 VAL A C 1
ATOM 883 O O . VAL A 1 118 ? -0.306 -20.269 7.185 1.00 85.94 118 VAL A O 1
ATOM 886 N N . ALA A 1 119 ? -1.219 -19.215 8.934 1.00 70.69 119 ALA A N 1
ATOM 887 C CA . ALA A 1 119 ? -1.210 -20.398 9.798 1.00 70.69 119 ALA A CA 1
ATOM 888 C C . ALA A 1 119 ? -2.085 -21.543 9.244 1.00 70.69 119 ALA A C 1
ATOM 890 O O . ALA A 1 119 ? -1.781 -22.712 9.480 1.00 70.69 119 ALA A O 1
ATOM 891 N N . GLY A 1 120 ? -3.104 -21.230 8.435 1.00 56.38 120 GLY A N 1
ATOM 892 C CA . GLY A 1 120 ? -3.920 -22.221 7.722 1.00 56.38 120 GLY A CA 1
ATOM 893 C C . GLY A 1 120 ? -3.276 -22.841 6.469 1.00 56.38 120 GLY A C 1
ATOM 894 O O . GLY A 1 120 ? -3.780 -23.842 5.966 1.00 56.38 120 GLY A O 1
ATOM 895 N N . ALA A 1 121 ? -2.169 -22.290 5.952 1.00 55.34 121 ALA A N 1
ATOM 896 C CA . ALA A 1 121 ? -1.568 -22.706 4.675 1.00 55.34 121 ALA A CA 1
ATOM 897 C C . ALA A 1 121 ? -0.464 -23.774 4.804 1.00 55.34 121 ALA A C 1
ATOM 899 O O . ALA A 1 121 ? -0.070 -24.379 3.807 1.00 55.34 121 ALA A O 1
ATOM 900 N N . ALA A 1 122 ? 0.009 -24.064 6.022 1.00 52.00 122 ALA A N 1
ATOM 901 C CA . ALA A 1 122 ? 1.016 -25.101 6.288 1.00 52.00 122 ALA A CA 1
ATOM 902 C C . ALA A 1 122 ? 0.502 -26.548 6.080 1.00 52.00 122 ALA A C 1
ATOM 904 O O . ALA A 1 122 ? 1.239 -27.505 6.305 1.00 52.00 122 ALA A O 1
ATOM 905 N N . GLY A 1 123 ? -0.757 -26.710 5.660 1.00 46.94 123 GLY A N 1
ATOM 906 C CA . GLY A 1 123 ? -1.438 -27.992 5.491 1.00 46.94 123 GLY A CA 1
ATOM 907 C C . GLY A 1 123 ? -1.600 -28.479 4.052 1.00 46.94 123 GLY A C 1
ATOM 908 O O . GLY A 1 123 ? -2.393 -29.390 3.843 1.00 46.94 123 GLY A O 1
ATOM 909 N N . PHE A 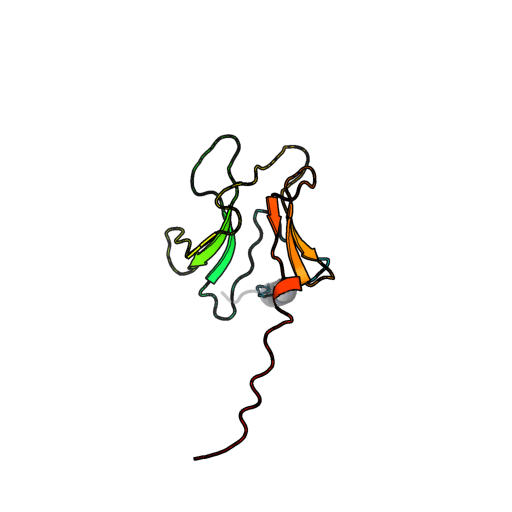1 124 ? -0.904 -27.921 3.057 1.00 49.03 124 PHE A N 1
ATOM 910 C CA . PHE A 1 124 ? -0.823 -28.594 1.756 1.00 49.03 124 PHE A CA 1
ATOM 911 C C . PHE A 1 124 ? 0.269 -29.668 1.834 1.00 49.03 124 PHE A C 1
ATOM 913 O O . PHE A 1 124 ? 1.451 -29.313 1.816 1.00 49.03 124 PHE A O 1
ATOM 920 N N . PRO A 1 125 ? -0.065 -30.973 1.940 1.00 41.31 125 PRO A N 1
ATOM 921 C CA . PRO A 1 125 ? 0.950 -31.998 1.791 1.00 41.31 125 PRO A CA 1
ATOM 922 C C . PRO A 1 125 ? 1.547 -31.844 0.395 1.00 41.31 125 PRO A C 1
ATOM 924 O O . PRO A 1 125 ? 0.823 -31.796 -0.604 1.00 41.31 125 PRO A O 1
ATOM 927 N N . ALA A 1 126 ? 2.875 -31.745 0.333 1.00 49.09 126 ALA A N 1
ATOM 928 C CA . ALA A 1 126 ? 3.602 -31.896 -0.912 1.00 49.09 126 ALA A CA 1
ATOM 929 C C . ALA A 1 126 ? 3.108 -33.195 -1.554 1.00 49.09 126 ALA A C 1
ATOM 931 O O . ALA A 1 126 ? 3.320 -34.278 -1.009 1.00 49.09 126 ALA A O 1
ATOM 932 N N . THR A 1 127 ? 2.377 -33.086 -2.663 1.00 40.97 127 THR A N 1
ATOM 933 C CA . THR A 1 127 ? 1.971 -34.258 -3.430 1.00 40.97 127 THR A CA 1
ATOM 934 C C . THR A 1 127 ? 3.251 -34.823 -4.026 1.00 40.97 127 THR A C 1
ATOM 936 O O . THR A 1 127 ? 3.729 -34.369 -5.063 1.00 40.97 127 THR A O 1
ATOM 939 N N . THR A 1 128 ? 3.867 -35.763 -3.312 1.00 41.22 128 THR A N 1
ATOM 940 C CA . THR A 1 128 ? 4.908 -36.625 -3.850 1.00 41.22 128 THR A CA 1
ATOM 941 C C . THR A 1 128 ? 4.265 -37.432 -4.963 1.00 41.22 128 THR A C 1
ATOM 943 O O . THR A 1 128 ? 3.577 -38.418 -4.712 1.00 41.22 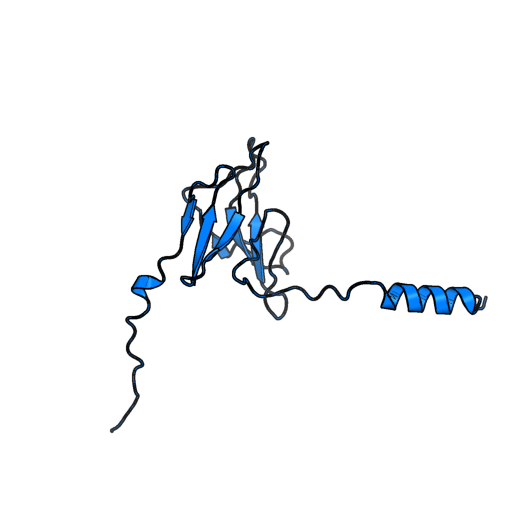128 THR A O 1
ATOM 946 N N . GLY A 1 129 ? 4.444 -36.969 -6.198 1.00 48.47 129 GLY A N 1
ATOM 947 C CA . GLY A 1 129 ? 4.171 -37.765 -7.380 1.00 48.47 129 GLY A CA 1
ATOM 948 C C . GLY A 1 129 ? 5.110 -38.963 -7.379 1.00 48.47 129 GLY A C 1
ATOM 949 O O . GLY A 1 129 ? 6.300 -38.821 -7.652 1.00 48.47 129 GLY A O 1
ATOM 950 N N . LEU A 1 130 ? 4.571 -40.132 -7.042 1.00 39.88 130 LEU A N 1
ATOM 951 C CA . LEU A 1 130 ? 5.224 -41.418 -7.223 1.00 39.88 130 LEU A CA 1
ATOM 952 C C . LEU A 1 130 ? 4.193 -42.444 -7.712 1.00 39.88 130 LEU A C 1
ATOM 954 O O . LEU A 1 130 ? 3.306 -42.849 -6.971 1.00 39.88 130 LEU A O 1
ATOM 958 N N . ALA A 1 131 ? 4.433 -42.850 -8.962 1.00 35.03 131 ALA A N 1
ATOM 959 C CA . ALA A 1 131 ? 4.163 -44.136 -9.606 1.00 35.03 131 ALA A CA 1
ATOM 960 C C . ALA A 1 131 ? 2.759 -44.509 -10.140 1.00 35.03 131 ALA A C 1
ATOM 962 O O . ALA A 1 131 ? 1.778 -44.571 -9.409 1.00 35.03 131 ALA A O 1
ATOM 963 N N . ALA A 1 132 ? 2.829 -44.942 -11.412 1.00 34.78 132 ALA A N 1
ATOM 964 C CA . ALA A 1 132 ? 2.085 -45.994 -12.118 1.00 34.78 132 ALA A CA 1
ATOM 965 C C . ALA A 1 132 ? 0.675 -45.680 -12.658 1.00 34.78 132 ALA A C 1
ATOM 967 O O . ALA A 1 132 ? -0.295 -45.666 -11.910 1.00 34.78 132 ALA A O 1
ATOM 968 N N . GLU A 1 133 ? 0.565 -45.511 -13.982 1.00 39.38 133 GLU A N 1
ATOM 969 C CA . GLU A 1 133 ? 0.367 -46.619 -14.943 1.00 39.38 133 GLU A CA 1
ATOM 970 C C . GLU A 1 133 ? 1.222 -46.396 -16.200 1.00 39.38 133 GLU A C 1
ATOM 972 O O . GLU A 1 133 ? 1.532 -45.217 -16.496 1.00 39.38 133 GLU A O 1
#

Secondary structure (DSSP, 8-state):
-PPPHHHHHHHHHHHHHS---PPP----TT--B-TT-EEE-TTSSEEEEEE-SS--SSPEEEEEEEESSSSS--EEEES-SSS-EE--SS---EEEE-TTS-EEEE-TTS-EEEE---TTTTT----------

Sequence (133 aa):
MAWSPIIRHASLLLLLLLPLCLADDRLVPGKPLYPGSTIVSNGGSFAFGYFSPSNSTPAKLYLGIWYTNISQLTVVWVANRETPATNATSSAPALSLTNTSNLVLSDADGGVLWTTDVAGAAGFPATTGLAAE

Foldseek 3Di:
DDPDVVVVVVVVVVVVPPPPPDQAQDADAPDKAFPPDWHAHVVRQKIWHWDFPDPDVQTFIWTFMAGPPDPDTGTPGTFQPPFTEGDDPQATWIWGQDPVRKTFIAHRVRHTRGIDDCVVVVPDPPPPDDDDD

Organism: NCBI:txid38414